Protein AF-A0A856MEP0-F1 (afdb_monomer_lite)

Organism: NCBI:txid415709

Secondary structure (DSSP, 8-state):
-----HHHHHHHHHHHHHHHHHHHHHHHTTS-S----THHHHHHHHHHHHHHHHHSPTTEEEEEEGGGSTT----HHHHHHHHHHHHHTTSEEEEEEE-TTSSEEEEEEEEE-HHHHHHHHHTT---

Radius of gyration: 22.51 Å; chains: 1; bounding box: 75×29×29 Å

Foldseek 3Di:
DDPDDPVNVVVVVVVVVVVVVVVVVVVCVVVDPDDPDPVVVLLVLLLVVLVQQVPDDQQAKGKDACPPPVPDRDALVNNQVSVVVCVVVVQKDFDWDDDPPHSMIIGGGIHGDPVVVVSSCVSPPPD

pLDDT: mean 77.39, std 15.48, range [35.03, 94.19]

Structure (mmCIF, N/CA/C/O backbone):
data_AF-A0A856MEP0-F1
#
_entry.id   AF-A0A856MEP0-F1
#
loop_
_atom_site.group_PDB
_atom_site.id
_atom_site.type_symbol
_atom_site.label_atom_id
_atom_site.label_alt_id
_atom_site.label_comp_id
_atom_site.label_asym_id
_atom_site.label_entity_id
_atom_site.label_seq_id
_atom_site.pdbx_PDB_ins_code
_atom_site.Cartn_x
_atom_site.Cartn_y
_atom_site.Cartn_z
_atom_site.occupancy
_atom_site.B_iso_or_equiv
_atom_site.auth_seq_id
_atom_site.auth_comp_id
_atom_site.auth_asym_id
_atom_site.auth_atom_id
_atom_site.pdbx_PDB_model_num
ATOM 1 N N . MET A 1 1 ? -58.333 3.661 13.860 1.00 52.91 1 MET A N 1
ATOM 2 C CA . MET A 1 1 ? -57.013 3.034 14.098 1.00 52.91 1 MET A CA 1
ATOM 3 C C . MET A 1 1 ? -57.147 1.548 13.823 1.00 52.91 1 MET A C 1
ATOM 5 O O . MET A 1 1 ? -57.942 0.895 14.485 1.00 52.91 1 MET A O 1
ATOM 9 N N . LYS A 1 2 ? -56.481 1.026 12.789 1.00 57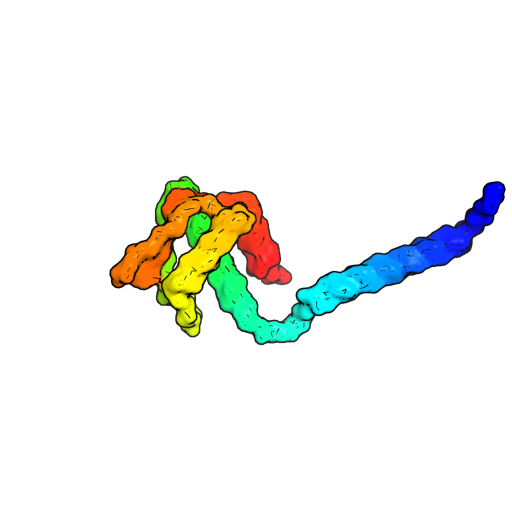.38 2 LYS A N 1
ATOM 10 C CA . LYS A 1 2 ? -56.563 -0.397 12.432 1.00 57.38 2 LYS A CA 1
ATOM 11 C C . LYS A 1 2 ? -55.698 -1.158 13.443 1.00 57.38 2 LYS A C 1
ATOM 13 O O . LYS A 1 2 ? -54.490 -0.952 13.450 1.00 57.38 2 LYS A O 1
ATOM 18 N N . GLN A 1 3 ? -56.300 -1.947 14.339 1.00 60.94 3 GLN A N 1
ATOM 19 C CA . GLN A 1 3 ? -55.517 -2.809 15.229 1.00 60.94 3 GLN A CA 1
ATOM 20 C C . GLN A 1 3 ? -54.770 -3.825 14.362 1.00 60.94 3 GLN A C 1
ATOM 22 O O . GLN A 1 3 ? -55.387 -4.692 13.741 1.00 60.94 3 GLN A O 1
ATOM 27 N N . MET A 1 4 ? -53.449 -3.684 14.280 1.00 62.22 4 MET A N 1
ATOM 28 C CA . MET A 1 4 ? -52.600 -4.721 13.711 1.00 62.22 4 MET A CA 1
ATOM 29 C C . MET A 1 4 ? -52.584 -5.897 14.674 1.00 62.22 4 MET A C 1
ATOM 31 O O . MET A 1 4 ? -52.267 -5.761 15.854 1.00 62.22 4 MET A O 1
ATOM 35 N N . THR A 1 5 ? -52.970 -7.057 14.162 1.00 80.44 5 THR A N 1
ATOM 36 C CA . THR A 1 5 ? -52.879 -8.299 14.921 1.00 80.44 5 THR A CA 1
ATOM 37 C C . THR A 1 5 ? -51.421 -8.740 14.962 1.00 80.44 5 THR A C 1
ATOM 39 O O . THR A 1 5 ? -50.654 -8.460 14.040 1.00 80.44 5 THR A O 1
ATOM 42 N N . LEU A 1 6 ? -51.034 -9.492 15.993 1.00 76.06 6 LEU A N 1
ATOM 43 C CA . LEU A 1 6 ? -49.679 -10.045 16.117 1.00 76.06 6 LEU A CA 1
ATOM 44 C C . LEU A 1 6 ? -49.238 -10.807 14.845 1.00 76.06 6 LEU A C 1
ATOM 46 O O . LEU A 1 6 ? -48.068 -10.800 14.474 1.00 76.06 6 LEU A O 1
ATOM 50 N N . LYS A 1 7 ? -50.202 -11.410 14.135 1.00 73.88 7 LYS A N 1
ATOM 51 C CA . LYS A 1 7 ? -49.988 -12.095 12.855 1.00 73.88 7 LYS A CA 1
ATOM 52 C C . LYS A 1 7 ? -49.614 -11.145 11.713 1.00 73.88 7 LYS A C 1
ATOM 54 O O . LYS A 1 7 ? -48.774 -11.515 10.896 1.00 73.88 7 LYS A O 1
ATOM 59 N N . SER A 1 8 ? -50.193 -9.941 11.638 1.00 79.19 8 SER A N 1
ATOM 60 C CA . SER A 1 8 ? -49.820 -8.982 10.585 1.00 79.19 8 SER A CA 1
ATOM 61 C C . SER A 1 8 ? -48.425 -8.411 10.825 1.00 79.19 8 SER A C 1
ATOM 63 O O . SER A 1 8 ? -47.643 -8.342 9.886 1.00 79.19 8 SER A O 1
ATOM 65 N N . LEU A 1 9 ? -48.073 -8.130 12.084 1.00 79.25 9 LEU A N 1
ATOM 66 C CA . LEU A 1 9 ? -46.721 -7.712 12.478 1.00 79.25 9 LEU A CA 1
ATOM 67 C C . LEU A 1 9 ? -45.666 -8.772 12.133 1.00 79.25 9 LEU A C 1
ATOM 69 O O . LEU A 1 9 ? -44.632 -8.454 11.553 1.00 79.25 9 LEU A O 1
ATOM 73 N N . ALA A 1 10 ? -45.943 -10.045 12.430 1.00 76.31 10 ALA A N 1
ATOM 74 C CA . ALA A 1 10 ? -45.044 -11.141 12.070 1.00 76.31 10 ALA A CA 1
ATOM 75 C C . ALA A 1 10 ? -44.883 -11.282 10.546 1.00 76.31 10 ALA A C 1
ATOM 77 O O . ALA A 1 10 ? -43.782 -11.522 10.057 1.00 76.31 10 ALA A O 1
ATOM 78 N N . THR A 1 11 ? -45.966 -11.087 9.790 1.00 84.31 11 THR A N 1
ATOM 79 C CA . THR A 1 11 ? -45.932 -11.146 8.321 1.00 84.31 11 THR A CA 1
ATOM 80 C C . THR A 1 11 ? -45.088 -10.011 7.742 1.00 84.31 11 THR A C 1
ATOM 82 O O . THR A 1 11 ? -44.250 -10.248 6.877 1.00 84.31 11 THR A O 1
ATOM 85 N N . GLU A 1 12 ? -45.249 -8.788 8.250 1.00 84.62 12 GLU A N 1
ATOM 86 C CA . GLU A 1 12 ? -44.452 -7.632 7.826 1.00 84.62 12 GLU A CA 1
ATOM 87 C C . GLU A 1 12 ? -42.964 -7.805 8.159 1.00 84.62 12 GLU A C 1
ATOM 89 O O . GLU A 1 12 ? -42.110 -7.486 7.331 1.00 84.62 12 GLU A O 1
ATOM 94 N N . LEU A 1 13 ? -42.641 -8.395 9.315 1.00 80.56 13 LEU A N 1
ATOM 95 C CA . LEU A 1 13 ? -41.262 -8.696 9.703 1.00 80.56 13 LEU A CA 1
ATOM 96 C C . LEU A 1 13 ? -40.608 -9.740 8.781 1.00 80.56 13 LEU A C 1
ATOM 98 O O . LEU A 1 13 ? -39.443 -9.598 8.407 1.00 80.56 13 LEU A O 1
ATOM 102 N N . ILE A 1 14 ? -41.356 -10.769 8.371 1.00 85.44 14 ILE A N 1
ATOM 103 C CA . ILE A 1 14 ? -40.883 -11.777 7.408 1.00 85.44 14 ILE A CA 1
ATOM 104 C C . ILE A 1 14 ? -40.627 -11.138 6.036 1.00 85.44 14 ILE A C 1
ATOM 106 O O . ILE A 1 14 ? -39.612 -11.400 5.396 1.00 85.44 14 ILE A O 1
ATOM 110 N N . VAL A 1 15 ? -41.515 -10.251 5.584 1.00 88.19 15 VAL A N 1
ATOM 111 C CA . VAL A 1 15 ? -41.325 -9.533 4.314 1.00 88.19 15 VAL A CA 1
ATOM 112 C C . VAL A 1 15 ? -40.098 -8.622 4.376 1.00 88.19 15 VAL A C 1
ATOM 114 O O . VAL A 1 15 ? -39.320 -8.577 3.424 1.00 88.19 15 VAL A O 1
ATOM 117 N N . LEU A 1 16 ? -39.891 -7.924 5.495 1.00 84.44 16 LEU A N 1
ATOM 118 C CA . LEU A 1 16 ? -38.736 -7.048 5.683 1.00 84.44 16 LEU A CA 1
ATOM 119 C C . LEU A 1 16 ? -37.418 -7.832 5.715 1.00 84.44 16 LEU A C 1
ATOM 121 O O . LEU A 1 16 ? -36.451 -7.426 5.075 1.00 84.44 16 LEU A O 1
ATOM 125 N N . THR A 1 17 ? -37.384 -8.970 6.410 1.00 81.69 17 THR A N 1
ATOM 126 C CA . THR A 1 17 ? -36.194 -9.838 6.467 1.00 81.69 17 THR A CA 1
ATOM 127 C C . THR A 1 17 ? -35.864 -10.451 5.109 1.00 81.69 17 THR A C 1
ATOM 129 O O . THR A 1 17 ? -34.695 -10.485 4.732 1.00 81.69 17 THR A O 1
ATOM 132 N N . ASN A 1 18 ? -36.873 -10.842 4.327 1.00 81.38 18 ASN A N 1
ATOM 133 C CA . ASN A 1 18 ? -36.661 -11.317 2.959 1.00 81.38 18 ASN A CA 1
ATOM 134 C C . ASN A 1 18 ? -36.129 -10.211 2.038 1.00 81.38 18 ASN A C 1
ATOM 136 O O . ASN A 1 18 ? -35.159 -10.444 1.324 1.00 81.38 18 ASN A O 1
ATOM 140 N N . LYS A 1 19 ? -36.670 -8.987 2.117 1.00 83.88 19 LYS A N 1
ATOM 141 C CA . LYS A 1 19 ? -36.132 -7.837 1.368 1.00 83.88 19 LYS A CA 1
ATOM 142 C C . LYS A 1 19 ? -34.697 -7.500 1.763 1.00 83.88 19 LYS A C 1
ATOM 144 O O . LYS A 1 19 ? -33.880 -7.194 0.903 1.00 83.88 19 LYS A O 1
ATOM 149 N N . PHE A 1 20 ? -34.372 -7.570 3.053 1.00 77.25 20 PHE A N 1
ATOM 150 C CA . PHE A 1 20 ? -33.004 -7.353 3.519 1.00 77.25 20 PHE A CA 1
ATOM 151 C C . PHE A 1 20 ? -32.057 -8.425 2.967 1.00 77.25 20 PHE A C 1
ATOM 153 O O . PHE A 1 20 ? -30.955 -8.109 2.529 1.00 77.25 20 PHE A O 1
ATOM 160 N N . LYS A 1 21 ? -32.512 -9.682 2.906 1.00 73.94 21 LYS A N 1
ATOM 161 C CA . LYS A 1 21 ? -31.767 -10.784 2.291 1.00 73.94 21 LYS A CA 1
ATOM 162 C C . LYS A 1 21 ? -31.548 -10.568 0.792 1.00 73.94 21 LYS A C 1
ATOM 164 O O . LYS A 1 21 ? -30.447 -10.806 0.320 1.00 73.94 21 LYS A O 1
ATOM 169 N N . GLU A 1 22 ? -32.551 -10.094 0.056 1.00 74.25 22 GLU A N 1
ATOM 170 C CA . GLU A 1 22 ? -32.419 -9.748 -1.369 1.00 74.25 22 GLU A CA 1
ATOM 171 C C . GLU A 1 22 ? -31.411 -8.620 -1.603 1.00 74.25 22 GLU A C 1
ATOM 173 O O . GLU A 1 22 ? -30.582 -8.731 -2.498 1.00 74.25 22 GLU A O 1
ATOM 178 N N . ILE A 1 23 ? -31.418 -7.580 -0.763 1.00 75.38 23 ILE A N 1
ATOM 179 C CA . ILE A 1 23 ? -30.431 -6.492 -0.828 1.00 75.38 23 ILE A CA 1
ATOM 180 C C . ILE A 1 23 ? -29.023 -7.019 -0.532 1.00 75.38 23 ILE A C 1
ATOM 182 O O . ILE A 1 23 ? -28.089 -6.697 -1.257 1.00 75.38 23 ILE A O 1
ATOM 186 N N . LEU A 1 24 ? -28.861 -7.863 0.492 1.00 69.06 24 LEU A N 1
ATOM 187 C CA . LEU A 1 24 ? -27.572 -8.489 0.796 1.00 69.06 24 LEU A CA 1
ATOM 188 C C . LEU A 1 24 ? -27.085 -9.394 -0.342 1.00 69.06 24 LEU A C 1
ATOM 190 O O . LEU A 1 24 ? -25.894 -9.404 -0.620 1.00 69.06 24 LEU A O 1
ATOM 194 N N . MET A 1 25 ? -27.982 -10.124 -1.012 1.00 69.75 25 MET A N 1
ATOM 195 C CA . MET A 1 25 ? -27.633 -10.935 -2.184 1.00 69.75 25 MET A CA 1
ATOM 196 C C . MET A 1 25 ? -27.254 -10.059 -3.383 1.00 69.75 25 MET A C 1
ATOM 198 O O . MET A 1 25 ? -26.248 -10.333 -4.019 1.00 69.75 25 MET A O 1
ATOM 202 N N . ALA A 1 26 ? -27.976 -8.964 -3.635 1.00 67.94 26 ALA A N 1
ATOM 203 C CA . ALA A 1 26 ? -27.644 -8.018 -4.702 1.00 67.94 26 ALA A CA 1
ATOM 204 C C . ALA A 1 26 ? -26.301 -7.302 -4.466 1.00 67.94 26 ALA A C 1
ATOM 206 O O . ALA A 1 26 ? -25.567 -7.057 -5.413 1.00 67.94 26 ALA A O 1
ATOM 207 N N . ILE A 1 27 ? -25.952 -7.006 -3.207 1.00 64.06 27 ILE A N 1
ATOM 208 C CA . ILE A 1 27 ? -24.620 -6.497 -2.832 1.00 64.06 27 ILE A CA 1
ATOM 209 C C . ILE A 1 27 ? -23.564 -7.615 -2.926 1.00 64.06 27 ILE A C 1
ATOM 211 O O . ILE A 1 27 ? -22.408 -7.355 -3.246 1.00 64.06 27 ILE A O 1
ATOM 215 N N . SER A 1 28 ? -23.948 -8.868 -2.664 1.00 53.97 28 SER A N 1
ATOM 216 C CA . SER A 1 28 ? -23.060 -10.030 -2.765 1.00 53.97 28 SER A CA 1
ATOM 217 C C . SER A 1 28 ? -22.777 -10.461 -4.205 1.00 53.97 28 SER A C 1
ATOM 219 O O . SER A 1 28 ? -21.758 -11.107 -4.415 1.00 53.97 28 SER A O 1
ATOM 221 N N . ASP A 1 29 ? -23.608 -10.119 -5.190 1.00 49.84 29 ASP A N 1
ATOM 222 C CA . ASP A 1 29 ? -23.321 -10.408 -6.604 1.00 49.84 29 ASP A CA 1
ATOM 223 C C . ASP A 1 29 ? -22.168 -9.539 -7.159 1.00 49.84 29 ASP A C 1
ATOM 225 O O . ASP A 1 29 ? -21.483 -9.963 -8.091 1.00 49.84 29 ASP A O 1
ATOM 229 N N . ASP A 1 30 ? -21.855 -8.397 -6.526 1.00 47.22 30 ASP A N 1
ATOM 230 C CA . ASP A 1 30 ? -20.597 -7.649 -6.740 1.00 47.22 30 ASP A CA 1
ATOM 231 C C . ASP A 1 30 ? -19.392 -8.272 -5.994 1.00 47.22 30 ASP A C 1
ATOM 233 O O . ASP A 1 30 ? -18.234 -7.933 -6.252 1.00 47.22 30 ASP A O 1
ATOM 237 N N . VAL A 1 31 ? -19.633 -9.242 -5.106 1.00 49.34 31 VAL A N 1
ATOM 238 C CA . VAL A 1 31 ? -18.610 -9.998 -4.366 1.00 49.34 31 VAL A CA 1
ATOM 239 C C . VAL A 1 31 ? -18.690 -11.470 -4.771 1.00 49.34 31 VAL A C 1
ATOM 241 O O . VAL A 1 31 ? -19.138 -12.340 -4.025 1.00 49.34 31 VAL A O 1
ATOM 244 N N . GLN A 1 32 ? -18.247 -11.765 -5.994 1.00 42.47 32 GLN A N 1
ATOM 245 C CA . GLN A 1 32 ? -18.163 -13.144 -6.472 1.00 42.47 32 GLN A CA 1
ATOM 246 C C . GLN A 1 32 ? -17.266 -14.006 -5.560 1.00 42.47 32 GLN A C 1
ATOM 248 O O . GLN A 1 32 ? -16.096 -13.665 -5.351 1.00 42.47 32 GLN A O 1
ATOM 253 N N . PRO A 1 33 ? -17.752 -15.162 -5.069 1.00 43.00 3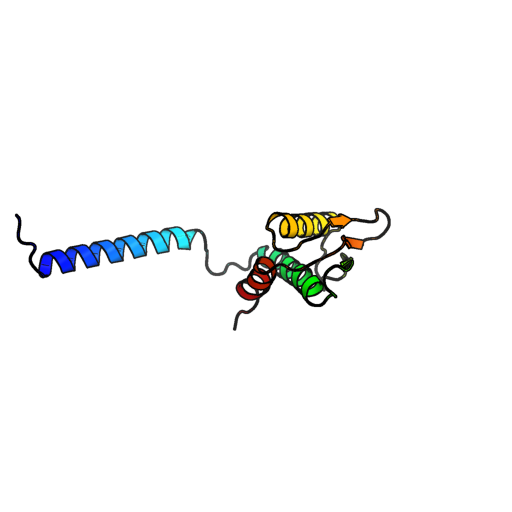3 PRO A N 1
ATOM 254 C CA . PRO A 1 33 ? -16.919 -16.121 -4.368 1.00 43.00 33 PRO A CA 1
ATOM 255 C C . PRO A 1 33 ? -16.065 -16.888 -5.383 1.00 43.00 33 PRO A C 1
ATOM 257 O O . PRO A 1 33 ? -16.576 -17.670 -6.177 1.00 43.00 33 PRO A O 1
ATOM 260 N N . GLY A 1 34 ? -14.751 -16.675 -5.327 1.00 46.62 34 GLY A N 1
ATOM 261 C CA . GLY A 1 34 ? -13.754 -17.623 -5.826 1.00 46.62 34 GLY A CA 1
ATOM 262 C C . GLY A 1 34 ? -13.783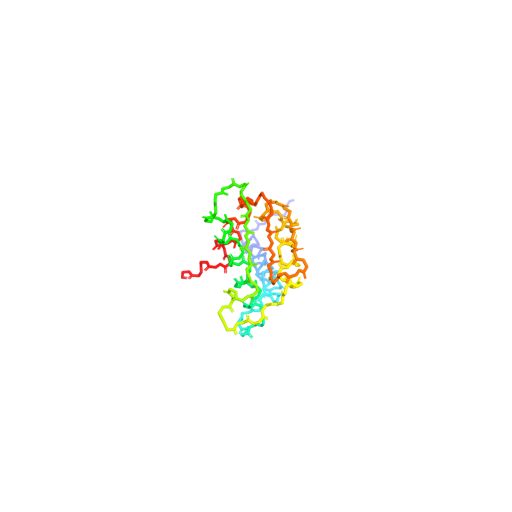 -17.906 -7.329 1.00 46.62 34 GLY A C 1
ATOM 263 O O . GLY A 1 34 ? -14.107 -19.007 -7.757 1.00 46.62 34 GLY A O 1
ATOM 264 N N . SER A 1 35 ? -13.304 -16.955 -8.119 1.00 37.22 35 SER A N 1
ATOM 265 C CA . SER A 1 35 ? -12.489 -17.272 -9.294 1.00 37.22 35 SER A CA 1
ATOM 266 C C . SER A 1 35 ? -11.052 -16.934 -8.911 1.00 37.22 35 SER A C 1
ATOM 268 O O . SER A 1 35 ? -10.846 -15.848 -8.372 1.00 37.22 35 SER A O 1
ATOM 270 N N . GLU A 1 36 ? -10.081 -17.821 -9.138 1.00 47.41 36 GLU A N 1
ATOM 271 C CA . GLU A 1 36 ? -8.649 -17.496 -9.043 1.00 47.41 36 GLU A CA 1
ATOM 272 C C . GLU A 1 36 ? -8.394 -16.215 -9.851 1.00 47.41 36 GLU A C 1
ATOM 274 O O . GLU A 1 36 ? -8.416 -16.213 -11.081 1.00 47.41 36 GLU A O 1
ATOM 279 N N . ARG A 1 37 ? -8.324 -15.084 -9.146 1.00 42.34 37 ARG A N 1
ATOM 280 C CA . ARG A 1 37 ? -8.412 -13.751 -9.733 1.00 42.34 37 ARG A CA 1
ATOM 281 C C . ARG A 1 37 ? -7.000 -13.207 -9.938 1.00 42.34 37 ARG A C 1
ATOM 283 O O . ARG A 1 37 ? -6.170 -13.342 -9.036 1.00 42.34 37 ARG A O 1
ATOM 290 N N . PRO A 1 38 ? -6.741 -12.495 -11.046 1.00 42.31 38 PRO A N 1
ATOM 291 C CA . PRO A 1 38 ? -5.563 -11.634 -11.170 1.00 42.31 38 PRO A CA 1
ATOM 292 C C . PRO A 1 38 ? -5.463 -10.575 -10.042 1.00 42.31 38 PRO A C 1
ATOM 294 O O . PRO A 1 38 ? -4.396 -10.001 -9.846 1.00 42.31 38 PRO A O 1
ATOM 297 N N . ASP A 1 39 ? -6.521 -10.393 -9.241 1.00 52.66 39 ASP A N 1
ATOM 298 C CA . ASP A 1 39 ? -6.577 -9.569 -8.022 1.00 52.66 39 ASP A CA 1
ATOM 299 C C . ASP A 1 39 ? -5.608 -10.025 -6.908 1.00 52.66 39 ASP A C 1
ATOM 301 O O . ASP A 1 39 ? -5.177 -9.201 -6.105 1.00 52.66 39 ASP A O 1
ATOM 305 N N . ASN A 1 40 ? -5.175 -11.295 -6.888 1.00 66.00 40 ASN A N 1
ATOM 306 C CA . ASN A 1 40 ? -4.275 -11.796 -5.838 1.00 66.00 40 ASN A CA 1
ATOM 307 C C . ASN A 1 40 ? -2.887 -11.125 -5.885 1.00 66.00 40 ASN A C 1
ATOM 309 O O . ASN A 1 40 ? -2.239 -10.955 -4.859 1.00 66.00 40 ASN A O 1
ATOM 313 N N . LEU A 1 41 ? -2.423 -10.697 -7.068 1.00 73.88 41 LEU A N 1
ATOM 314 C CA . LEU A 1 41 ? -1.142 -9.995 -7.194 1.00 73.88 41 LEU A CA 1
ATOM 315 C C . LEU A 1 41 ? -1.192 -8.600 -6.566 1.00 73.88 41 LEU A C 1
ATOM 317 O O . LEU A 1 41 ? -0.282 -8.236 -5.828 1.00 73.88 41 LEU A O 1
ATOM 321 N N . ARG A 1 42 ? -2.251 -7.837 -6.851 1.00 78.56 42 ARG A N 1
ATOM 322 C CA . ARG A 1 42 ? -2.432 -6.486 -6.310 1.00 78.56 42 ARG A CA 1
ATOM 323 C C . ARG A 1 42 ? -2.598 -6.523 -4.796 1.00 78.56 42 ARG A C 1
ATOM 325 O O . ARG A 1 42 ? -2.017 -5.698 -4.098 1.00 78.56 42 ARG A O 1
ATOM 332 N N . ASP A 1 43 ? -3.367 -7.482 -4.303 1.00 79.31 43 ASP A N 1
ATOM 333 C CA . ASP A 1 43 ? -3.585 -7.660 -2.877 1.00 79.31 43 ASP A CA 1
ATOM 334 C C . ASP A 1 43 ? -2.265 -8.045 -2.181 1.00 79.31 43 ASP A C 1
ATOM 336 O O . ASP A 1 43 ? -1.849 -7.381 -1.231 1.00 79.31 43 ASP A O 1
ATOM 340 N N . GLU A 1 44 ? -1.524 -9.028 -2.699 1.00 79.56 44 GLU A N 1
ATOM 341 C CA . GLU A 1 44 ? -0.192 -9.374 -2.179 1.00 79.56 44 GLU A CA 1
ATOM 342 C C . GLU A 1 44 ? 0.793 -8.193 -2.224 1.00 79.56 44 GLU A C 1
ATOM 344 O O . GLU A 1 44 ? 1.573 -7.992 -1.289 1.00 79.56 44 GLU A O 1
ATOM 349 N N . LEU A 1 45 ? 0.727 -7.377 -3.278 1.00 84.88 45 LEU A N 1
ATOM 350 C CA . LEU A 1 45 ? 1.520 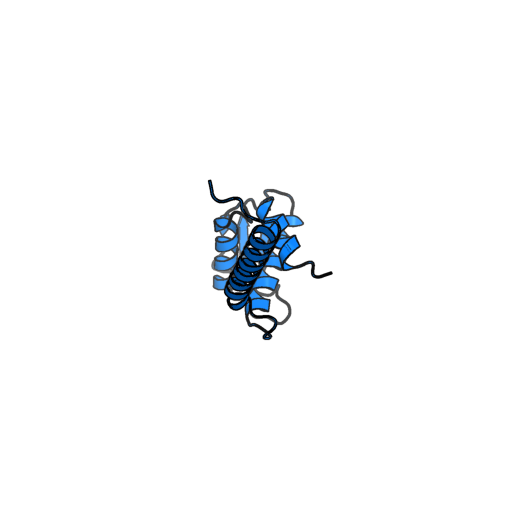-6.162 -3.413 1.00 84.88 45 LEU A CA 1
ATOM 351 C C . LEU A 1 45 ? 1.150 -5.137 -2.334 1.00 84.88 45 LEU A C 1
ATOM 353 O O . LEU A 1 45 ? 2.031 -4.638 -1.638 1.00 84.88 45 LEU A O 1
ATOM 357 N N . PH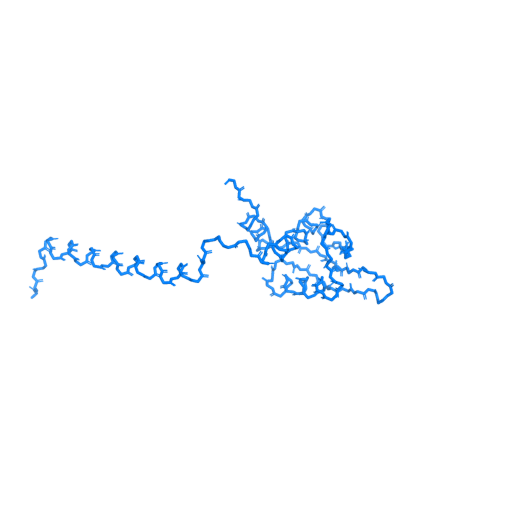E A 1 46 ? -0.136 -4.859 -2.126 1.00 88.06 46 PHE A N 1
ATOM 358 C CA . PHE A 1 46 ? -0.596 -3.951 -1.072 1.00 88.06 46 PHE A CA 1
ATOM 359 C C . PHE A 1 46 ? -0.195 -4.435 0.313 1.00 88.06 46 PHE A C 1
ATOM 361 O O . PHE A 1 46 ? 0.281 -3.638 1.123 1.00 88.06 46 PHE A O 1
ATOM 368 N N . TYR A 1 47 ? -0.323 -5.735 0.571 1.00 85.12 47 TYR A N 1
ATOM 369 C CA . TYR A 1 47 ? 0.146 -6.331 1.811 1.00 85.12 47 TYR A CA 1
ATOM 370 C C . TYR A 1 47 ? 1.640 -6.095 2.006 1.00 85.12 47 TYR A C 1
ATOM 372 O O . TYR A 1 47 ? 2.041 -5.589 3.051 1.00 85.12 47 TYR A O 1
ATOM 380 N N . TYR A 1 48 ? 2.462 -6.411 1.005 1.00 86.44 48 TYR A N 1
ATOM 381 C CA . TYR A 1 48 ? 3.904 -6.215 1.086 1.00 86.44 48 TYR A CA 1
ATOM 382 C C . TYR A 1 48 ? 4.264 -4.751 1.371 1.00 86.44 48 TYR A C 1
ATOM 384 O O . TYR A 1 48 ? 5.043 -4.477 2.288 1.00 86.44 48 TYR A O 1
ATOM 392 N N . LEU A 1 49 ? 3.647 -3.810 0.646 1.00 89.94 49 LEU A N 1
ATOM 393 C CA . LEU A 1 49 ? 3.865 -2.374 0.820 1.00 89.94 49 LEU A CA 1
ATOM 394 C C . LEU A 1 49 ? 3.519 -1.917 2.244 1.00 89.94 49 LEU A C 1
ATOM 396 O O . LEU A 1 49 ? 4.363 -1.354 2.942 1.00 89.94 49 LEU A O 1
ATOM 400 N N . LEU A 1 50 ? 2.305 -2.218 2.710 1.00 90.75 50 LEU A N 1
ATOM 401 C CA . LEU A 1 50 ? 1.838 -1.845 4.049 1.00 90.75 50 LEU A CA 1
ATOM 402 C C . LEU A 1 50 ? 2.674 -2.505 5.143 1.00 90.75 50 LEU A C 1
ATOM 404 O O . LEU A 1 50 ? 3.040 -1.865 6.130 1.00 90.75 50 LEU A O 1
ATOM 408 N N . ASN A 1 51 ? 3.010 -3.781 4.966 1.00 88.69 51 ASN A N 1
ATOM 409 C CA . ASN A 1 51 ? 3.767 -4.545 5.941 1.00 88.69 51 ASN A CA 1
ATOM 410 C C . ASN A 1 51 ? 5.199 -4.014 6.087 1.00 88.69 51 ASN A C 1
ATOM 412 O O . ASN A 1 51 ? 5.708 -3.962 7.209 1.00 88.69 51 ASN A O 1
ATOM 416 N N . LYS A 1 52 ? 5.826 -3.569 4.990 1.00 90.00 52 LYS A N 1
ATOM 417 C CA . LYS A 1 52 ? 7.157 -2.949 5.022 1.00 90.00 52 LYS A CA 1
ATOM 418 C C . LYS A 1 52 ? 7.134 -1.616 5.772 1.00 90.00 52 LYS A C 1
ATOM 420 O O . LYS A 1 52 ? 7.989 -1.411 6.627 1.00 90.00 52 LYS A O 1
ATOM 425 N N . VAL A 1 53 ? 6.134 -0.755 5.536 1.00 90.44 53 VAL A N 1
ATOM 426 C CA . VAL A 1 53 ? 5.980 0.503 6.300 1.00 90.44 53 VAL A CA 1
ATOM 427 C C . VAL A 1 53 ? 5.706 0.228 7.776 1.00 90.44 53 VAL A C 1
ATOM 429 O O . VAL A 1 53 ? 6.341 0.825 8.640 1.00 90.44 53 VAL A O 1
ATOM 432 N N . LYS A 1 54 ? 4.808 -0.712 8.089 1.00 87.69 54 LYS A N 1
ATOM 433 C CA . LYS A 1 54 ? 4.464 -1.078 9.471 1.00 87.69 54 LYS A CA 1
ATOM 434 C C . LYS A 1 54 ? 5.681 -1.494 10.300 1.00 87.69 54 LYS A C 1
ATOM 436 O O . LYS A 1 54 ? 5.764 -1.149 11.474 1.00 87.69 54 LYS A O 1
ATOM 441 N N . HIS A 1 55 ? 6.591 -2.260 9.698 1.00 86.88 55 HIS A N 1
ATOM 442 C CA . HIS A 1 55 ? 7.796 -2.766 10.361 1.00 86.88 55 HIS A CA 1
ATOM 443 C C . HIS A 1 55 ? 9.008 -1.837 10.219 1.00 86.88 55 HIS A C 1
ATOM 445 O O . HIS A 1 55 ? 10.068 -2.135 10.767 1.00 86.88 55 HIS A O 1
ATOM 451 N N . SER A 1 56 ? 8.861 -0.723 9.501 1.00 86.75 56 SER A N 1
ATOM 452 C CA . SER A 1 56 ? 9.848 0.352 9.476 1.00 86.75 56 SER A CA 1
ATOM 453 C C . SER A 1 56 ? 9.652 1.296 10.663 1.00 86.75 56 SER A C 1
ATOM 455 O O . SER A 1 56 ? 8.571 1.367 11.257 1.00 86.75 56 SER A O 1
ATOM 457 N N . GLU A 1 57 ? 10.694 2.040 11.025 1.00 86.62 57 GLU A N 1
ATOM 458 C CA . GLU A 1 57 ? 10.544 3.100 12.018 1.00 86.62 57 GLU A CA 1
ATOM 459 C C . GLU A 1 57 ? 9.648 4.217 11.456 1.00 86.62 57 GLU A C 1
ATOM 461 O O . GLU A 1 57 ? 9.846 4.707 10.343 1.00 86.62 57 GLU A O 1
ATOM 466 N N . GLN A 1 58 ? 8.644 4.627 12.235 1.00 85.81 58 GLN A N 1
ATOM 467 C CA . GLN A 1 58 ? 7.624 5.576 11.783 1.00 85.81 58 GLN A CA 1
ATOM 468 C C . GLN A 1 58 ? 8.236 6.924 11.379 1.00 85.81 58 GLN A C 1
ATOM 470 O O . GLN A 1 58 ? 8.870 7.607 12.186 1.00 85.81 58 GLN A O 1
ATOM 475 N N . GLY A 1 59 ? 7.961 7.360 10.149 1.00 83.12 59 GLY A N 1
ATOM 476 C CA . GLY A 1 59 ? 8.476 8.610 9.595 1.00 83.12 59 GLY A CA 1
ATOM 477 C C . GLY A 1 59 ? 9.856 8.488 8.952 1.00 83.12 59 GLY A C 1
ATOM 478 O O . GLY A 1 59 ? 10.480 9.519 8.721 1.00 83.12 59 GLY A O 1
ATOM 479 N N . GLN A 1 60 ? 10.329 7.275 8.661 1.00 90.25 60 GLN A N 1
ATOM 480 C CA . GLN A 1 60 ? 11.537 7.053 7.865 1.00 90.25 60 GLN A CA 1
ATOM 481 C C . GLN A 1 60 ? 11.234 6.789 6.392 1.00 90.25 60 GLN A C 1
ATOM 483 O O . GLN A 1 60 ? 10.097 6.559 5.985 1.00 90.25 60 GLN A O 1
ATOM 488 N N . ASP A 1 61 ? 12.284 6.829 5.581 1.00 92.62 61 ASP A N 1
ATOM 489 C CA . ASP A 1 61 ? 12.208 6.477 4.173 1.00 92.62 61 ASP A CA 1
ATOM 490 C C . ASP A 1 61 ? 12.141 4.956 4.007 1.00 92.62 61 ASP A C 1
ATOM 492 O O . ASP A 1 61 ? 13.010 4.229 4.491 1.00 92.62 61 ASP A O 1
ATOM 496 N N . VAL A 1 62 ? 11.138 4.474 3.275 1.00 91.50 62 VAL A N 1
ATOM 497 C CA . VAL A 1 62 ? 10.954 3.046 2.994 1.00 91.50 62 VAL A CA 1
ATOM 498 C C . VAL A 1 62 ? 11.164 2.796 1.511 1.00 91.50 62 VAL A C 1
ATOM 500 O O . VAL A 1 62 ? 10.432 3.323 0.676 1.00 91.50 62 VAL A O 1
ATOM 503 N N . THR A 1 63 ? 12.166 1.985 1.182 1.00 91.12 63 THR A N 1
ATOM 504 C CA . THR A 1 63 ? 12.543 1.674 -0.203 1.00 91.12 63 THR A CA 1
ATOM 505 C C . THR A 1 63 ? 12.061 0.289 -0.613 1.00 91.12 63 THR A C 1
ATOM 507 O O . THR A 1 63 ? 12.126 -0.666 0.162 1.00 91.12 63 THR A O 1
ATOM 510 N N . TYR A 1 64 ? 11.611 0.175 -1.855 1.00 88.12 64 TYR A N 1
ATOM 511 C CA . TYR A 1 64 ? 11.045 -1.018 -2.466 1.00 88.12 64 TYR A CA 1
ATOM 512 C C . TYR A 1 64 ? 11.806 -1.349 -3.747 1.00 88.12 64 TYR A C 1
ATOM 514 O O . TYR A 1 64 ? 12.077 -0.448 -4.548 1.00 88.12 64 TYR A O 1
ATOM 522 N N . PHE A 1 65 ? 12.126 -2.628 -3.935 1.00 82.44 65 PHE A N 1
ATOM 523 C CA . PHE A 1 65 ? 12.654 -3.140 -5.192 1.00 82.44 65 PHE A CA 1
ATOM 524 C C . PHE A 1 65 ? 11.515 -3.781 -5.984 1.00 82.44 65 PHE A C 1
ATOM 526 O O . PHE A 1 65 ? 10.689 -4.504 -5.428 1.00 82.44 65 PHE A O 1
ATOM 533 N N . ALA A 1 66 ? 11.481 -3.538 -7.291 1.00 71.50 66 ALA A N 1
ATOM 534 C CA . ALA A 1 66 ? 10.566 -4.227 -8.199 1.00 71.50 66 ALA A CA 1
ATOM 535 C C . ALA A 1 66 ? 10.801 -5.753 -8.202 1.00 71.50 66 ALA A C 1
ATOM 537 O O . ALA A 1 66 ? 9.899 -6.532 -8.497 1.00 71.50 66 ALA A O 1
ATOM 538 N N . GLU A 1 67 ? 12.011 -6.178 -7.838 1.00 71.19 67 GLU A N 1
ATOM 539 C CA . GLU A 1 67 ? 12.439 -7.570 -7.747 1.00 71.19 67 GLU A CA 1
ATOM 540 C C . GLU A 1 67 ? 12.097 -8.246 -6.404 1.00 71.19 67 GLU A C 1
ATOM 542 O O . GLU A 1 67 ? 12.264 -9.459 -6.291 1.00 71.19 67 GLU A O 1
ATOM 547 N N . ASP A 1 68 ? 11.600 -7.505 -5.401 1.00 70.75 68 ASP A N 1
ATOM 548 C CA . ASP A 1 68 ? 11.252 -8.050 -4.072 1.00 70.75 68 ASP A CA 1
ATOM 549 C C . ASP A 1 68 ? 10.029 -8.999 -4.111 1.00 70.75 68 ASP A C 1
ATOM 551 O O . ASP A 1 68 ? 9.720 -9.670 -3.124 1.00 70.75 68 ASP A O 1
ATOM 555 N N . PHE A 1 69 ? 9.318 -9.069 -5.239 1.00 70.75 69 PHE A N 1
ATOM 556 C CA . PHE A 1 69 ? 8.118 -9.885 -5.419 1.00 70.75 69 PHE A CA 1
ATOM 557 C C . PHE A 1 69 ? 8.497 -11.254 -6.001 1.00 70.75 69 PHE A C 1
ATOM 559 O O . PHE A 1 69 ? 8.619 -11.421 -7.214 1.00 70.75 69 PHE A O 1
ATOM 566 N N . GLU A 1 70 ? 8.715 -12.244 -5.127 1.00 59.06 70 GLU A N 1
ATOM 567 C CA . GLU A 1 70 ? 9.150 -13.602 -5.491 1.00 59.06 70 GLU A CA 1
ATOM 568 C C . GLU A 1 70 ? 8.340 -14.189 -6.668 1.00 59.06 70 GLU A C 1
ATOM 570 O O . GLU A 1 70 ? 7.156 -14.505 -6.553 1.00 59.06 70 GLU A O 1
ATOM 575 N N . GLY A 1 71 ? 8.988 -14.335 -7.830 1.00 60.38 71 GLY A N 1
ATOM 576 C CA . GLY A 1 71 ? 8.393 -14.949 -9.025 1.00 60.38 71 GLY A CA 1
ATOM 577 C C . GLY A 1 71 ? 7.372 -14.088 -9.780 1.00 60.38 71 GLY A C 1
ATOM 578 O O . GLY A 1 71 ? 6.789 -14.567 -10.753 1.00 60.38 71 GLY A O 1
ATOM 579 N N . LYS A 1 72 ? 7.164 -12.828 -9.377 1.00 66.69 72 LYS A N 1
ATOM 580 C CA . LYS A 1 72 ? 6.187 -11.904 -9.964 1.00 66.69 72 LYS A CA 1
ATOM 581 C C . LYS A 1 72 ? 6.901 -10.666 -10.498 1.00 66.69 72 LYS A C 1
ATOM 583 O O . LYS A 1 72 ? 7.580 -9.959 -9.766 1.00 66.69 72 LYS A O 1
ATOM 588 N N . SER A 1 73 ? 6.756 -10.398 -11.794 1.00 66.00 73 SER A N 1
ATOM 589 C CA . SER A 1 73 ? 7.319 -9.187 -12.396 1.00 66.00 73 SER A CA 1
ATOM 590 C C . SER A 1 73 ? 6.388 -8.014 -12.104 1.00 66.00 73 SER A C 1
ATOM 592 O O . SER A 1 73 ? 5.418 -7.812 -12.826 1.00 66.00 73 SER A O 1
ATOM 594 N N . VAL A 1 74 ? 6.668 -7.273 -11.030 1.00 76.69 74 VAL A N 1
ATOM 595 C CA . VAL A 1 74 ? 6.034 -5.975 -10.764 1.00 76.69 74 VAL A CA 1
ATOM 596 C C . VAL A 1 74 ? 6.875 -4.909 -11.444 1.00 76.69 74 VAL A C 1
ATOM 598 O O . VAL A 1 74 ? 8.091 -4.853 -11.267 1.00 76.69 74 VAL A O 1
ATOM 601 N N . SER A 1 75 ? 6.251 -4.068 -12.262 1.00 84.06 75 SER A N 1
ATOM 602 C CA . SER A 1 75 ? 6.987 -2.991 -12.923 1.00 84.06 75 SER A CA 1
ATOM 603 C C . SER A 1 75 ? 7.190 -1.801 -11.977 1.00 84.06 75 SER A C 1
ATOM 605 O O . SER A 1 75 ? 6.385 -1.532 -11.089 1.00 84.06 75 SER A O 1
ATOM 607 N N . LYS A 1 76 ? 8.259 -1.024 -12.175 1.00 84.44 76 LYS A N 1
ATOM 608 C CA . LYS A 1 76 ? 8.477 0.209 -11.399 1.00 84.44 76 LYS A CA 1
ATOM 609 C C . LYS A 1 76 ? 7.290 1.196 -11.472 1.00 84.44 76 LYS A C 1
ATOM 611 O O . LYS A 1 76 ? 6.928 1.727 -10.424 1.00 84.44 76 LYS A O 1
ATOM 616 N N . PRO A 1 77 ? 6.671 1.459 -12.643 1.00 86.56 77 PRO A N 1
ATOM 617 C CA . PRO A 1 77 ? 5.485 2.317 -12.723 1.00 86.56 77 PRO A CA 1
ATOM 618 C C . PRO A 1 77 ? 4.303 1.795 -11.902 1.00 86.56 77 PRO A C 1
ATOM 620 O O . PRO A 1 77 ? 3.653 2.571 -11.213 1.00 86.56 77 PRO A O 1
ATOM 623 N N . GLU A 1 78 ? 4.075 0.484 -11.927 1.00 86.81 78 GLU A N 1
ATOM 624 C CA . GLU A 1 78 ? 3.024 -0.181 -11.152 1.00 86.81 78 GLU A CA 1
ATOM 625 C C . GLU A 1 78 ? 3.266 -0.024 -9.643 1.00 86.81 78 GLU A C 1
ATOM 627 O O . GLU A 1 78 ? 2.370 0.362 -8.897 1.00 86.81 78 GLU A O 1
ATOM 632 N N . LEU A 1 79 ? 4.509 -0.199 -9.190 1.00 87.56 79 LEU A N 1
ATOM 633 C CA . LEU A 1 79 ? 4.894 0.014 -7.794 1.00 87.56 79 LEU A CA 1
ATOM 634 C C . LEU A 1 79 ? 4.648 1.462 -7.325 1.00 87.56 79 LEU A C 1
ATOM 636 O O . LEU A 1 79 ? 4.184 1.681 -6.204 1.00 87.56 79 LEU A O 1
ATOM 640 N N . ILE A 1 80 ? 4.930 2.449 -8.186 1.00 90.19 80 ILE A N 1
ATOM 641 C CA . ILE A 1 80 ? 4.645 3.870 -7.927 1.00 90.19 80 ILE A CA 1
ATOM 642 C C . ILE A 1 80 ? 3.136 4.098 -7.823 1.00 90.19 80 ILE A C 1
ATOM 644 O O . ILE A 1 80 ? 2.679 4.662 -6.831 1.00 90.19 80 ILE A O 1
ATOM 648 N N . GLU A 1 81 ? 2.366 3.631 -8.807 1.00 91.50 81 GLU A N 1
ATOM 649 C CA . GLU A 1 81 ? 0.909 3.794 -8.850 1.00 91.50 81 GLU A CA 1
ATOM 650 C C . GLU A 1 81 ? 0.242 3.223 -7.593 1.00 91.50 81 GLU A C 1
ATOM 652 O O . GLU A 1 81 ? -0.629 3.851 -6.987 1.00 91.50 81 GLU A O 1
ATOM 657 N N . HIS A 1 82 ? 0.691 2.051 -7.154 1.00 90.12 82 HIS A N 1
ATOM 658 C CA . HIS A 1 82 ? 0.158 1.388 -5.976 1.00 90.12 82 HIS A CA 1
ATOM 659 C C . HIS A 1 82 ? 0.519 2.092 -4.664 1.00 90.12 82 HIS A C 1
ATOM 661 O O . HIS A 1 82 ? -0.339 2.212 -3.788 1.00 90.12 82 HIS A O 1
ATOM 667 N N . LEU A 1 83 ? 1.736 2.625 -4.532 1.00 91.94 83 LEU A N 1
ATOM 668 C CA . LEU A 1 83 ? 2.101 3.458 -3.383 1.00 91.94 83 LEU A CA 1
ATOM 669 C C . LEU A 1 83 ? 1.305 4.767 -3.345 1.00 91.94 83 LEU A C 1
ATOM 671 O O . LEU A 1 83 ? 0.799 5.150 -2.291 1.00 91.94 83 LEU A O 1
ATOM 675 N N . GLU A 1 84 ? 1.153 5.440 -4.485 1.00 93.62 84 GLU A N 1
ATOM 676 C CA . GLU A 1 84 ? 0.347 6.661 -4.584 1.00 93.62 84 GLU A CA 1
ATOM 677 C C . GLU A 1 84 ? -1.127 6.402 -4.267 1.00 93.62 84 GLU A C 1
ATOM 679 O O . GLU A 1 84 ? -1.780 7.230 -3.630 1.00 93.62 84 GLU A O 1
ATOM 684 N N . HIS A 1 85 ? -1.652 5.247 -4.677 1.00 92.62 85 HIS A N 1
ATOM 685 C CA . HIS A 1 85 ? -2.998 4.821 -4.324 1.00 92.62 85 HIS A CA 1
ATOM 686 C C . HIS A 1 85 ? -3.151 4.642 -2.810 1.00 92.62 85 HIS A C 1
ATOM 688 O O . HIS A 1 85 ? -4.055 5.235 -2.231 1.00 92.62 85 HIS A O 1
ATOM 694 N N . LEU A 1 86 ? -2.249 3.908 -2.149 1.00 91.50 86 LEU A N 1
ATOM 695 C CA . LEU A 1 86 ? -2.300 3.721 -0.692 1.00 91.50 86 LEU A CA 1
ATOM 696 C C . LEU A 1 86 ? -2.195 5.046 0.076 1.00 91.50 86 LEU A C 1
ATOM 698 O O . LEU A 1 86 ? -2.828 5.200 1.119 1.00 91.50 86 LEU A O 1
ATOM 702 N N . ILE A 1 87 ? -1.444 6.020 -0.446 1.00 93.38 87 ILE A N 1
ATOM 703 C CA . ILE A 1 87 ? -1.383 7.365 0.140 1.00 93.38 87 ILE A CA 1
ATOM 704 C C . ILE A 1 87 ? -2.704 8.115 -0.046 1.00 93.38 87 ILE A C 1
ATOM 706 O O . ILE A 1 87 ? -3.209 8.733 0.888 1.00 93.38 87 ILE A O 1
ATOM 710 N N . ARG A 1 88 ? -3.295 8.044 -1.241 1.00 93.38 88 ARG A N 1
ATOM 711 C CA . ARG A 1 88 ? -4.567 8.707 -1.557 1.00 93.38 88 ARG A CA 1
ATOM 712 C C . ARG A 1 88 ? -5.735 8.164 -0.736 1.00 93.38 88 ARG A C 1
ATOM 714 O O . ARG A 1 88 ? -6.574 8.946 -0.302 1.00 93.38 88 ARG A O 1
ATOM 721 N N . GLU A 1 89 ? -5.763 6.855 -0.510 1.00 90.56 89 GLU A N 1
ATOM 722 C CA . GLU A 1 89 ? -6.753 6.183 0.342 1.00 90.56 89 GLU A CA 1
ATOM 723 C C . GLU A 1 89 ? -6.506 6.428 1.841 1.00 90.56 89 GLU A C 1
ATOM 725 O O . GLU A 1 89 ? -7.285 5.988 2.682 1.00 90.56 89 GLU A O 1
ATOM 730 N N . GLY A 1 90 ? -5.420 7.122 2.198 1.00 91.94 90 GLY A N 1
ATOM 731 C CA . GLY A 1 90 ? -5.081 7.415 3.585 1.00 91.94 90 GLY A CA 1
ATOM 732 C C . GLY A 1 90 ? -4.594 6.194 4.359 1.00 91.94 90 GLY A C 1
ATOM 733 O O . GLY A 1 90 ? -4.672 6.201 5.580 1.00 91.94 90 GLY A O 1
ATOM 734 N N . ALA A 1 91 ? -4.103 5.151 3.684 1.00 91.50 91 ALA A N 1
ATOM 735 C CA . ALA A 1 91 ? -3.519 3.962 4.308 1.00 91.50 91 ALA A CA 1
ATOM 736 C C . ALA A 1 91 ? -2.042 4.169 4.702 1.00 91.50 91 ALA A C 1
ATOM 738 O O . ALA A 1 91 ? -1.549 3.572 5.662 1.00 91.50 91 ALA A O 1
ATOM 739 N N . ILE A 1 92 ? -1.331 5.019 3.957 1.00 94.19 92 ILE A N 1
ATOM 740 C CA . ILE A 1 92 ? 0.058 5.416 4.214 1.00 94.19 92 ILE A CA 1
ATOM 741 C C . ILE A 1 92 ? 0.141 6.945 4.168 1.00 94.19 92 ILE A C 1
ATOM 743 O O . ILE A 1 92 ? -0.424 7.575 3.283 1.00 94.19 92 ILE A O 1
ATOM 747 N N . GLU A 1 93 ? 0.890 7.556 5.076 1.00 94.12 93 GLU A N 1
ATOM 748 C CA . GLU A 1 93 ? 1.353 8.937 4.923 1.00 94.12 93 GLU A CA 1
ATOM 749 C C . GLU A 1 93 ? 2.771 8.928 4.357 1.00 94.12 93 GLU A C 1
ATOM 751 O O . GLU A 1 93 ? 3.586 8.090 4.740 1.00 94.12 93 GLU A O 1
ATOM 756 N N . GLY A 1 94 ? 3.087 9.865 3.466 1.00 93.12 94 GLY A N 1
ATOM 757 C CA . GLY A 1 94 ? 4.430 10.004 2.912 1.00 93.12 94 GLY A CA 1
ATOM 758 C C . GLY A 1 94 ? 4.424 10.602 1.513 1.00 93.12 94 GLY A C 1
ATOM 759 O O . GLY A 1 94 ? 3.411 11.121 1.039 1.00 93.12 94 GLY A O 1
ATOM 760 N N . LYS A 1 95 ? 5.572 10.532 0.840 1.00 93.69 95 LYS A N 1
ATOM 761 C CA . LYS A 1 95 ? 5.722 10.982 -0.549 1.00 93.69 95 LYS A CA 1
ATOM 762 C C . LYS A 1 95 ? 6.490 9.954 -1.365 1.00 93.69 95 LYS A C 1
ATOM 764 O O . LYS A 1 95 ? 7.582 9.557 -0.975 1.00 93.69 95 LYS A O 1
ATOM 769 N N . VAL A 1 96 ? 5.941 9.551 -2.505 1.00 93.25 96 VAL A N 1
ATOM 770 C CA . VAL A 1 96 ? 6.622 8.624 -3.414 1.00 93.25 96 VAL A CA 1
ATOM 771 C C . VAL A 1 96 ? 7.687 9.374 -4.208 1.00 93.25 96 VAL A C 1
ATOM 773 O O . VAL A 1 96 ? 7.420 10.412 -4.812 1.00 93.25 96 VAL A O 1
ATOM 776 N N . GLU A 1 97 ? 8.903 8.845 -4.200 1.00 92.00 97 GLU A N 1
ATOM 777 C CA . GLU A 1 97 ? 10.018 9.290 -5.024 1.00 92.00 97 GLU A CA 1
ATOM 778 C C . GLU A 1 97 ? 10.624 8.080 -5.731 1.00 92.00 97 GLU A C 1
ATOM 780 O O . GLU A 1 97 ? 10.742 6.995 -5.166 1.00 92.00 97 GLU A O 1
ATOM 785 N N . SER A 1 98 ? 11.001 8.254 -6.994 1.00 86.81 98 SER A N 1
ATOM 786 C CA . SER A 1 98 ? 11.636 7.198 -7.773 1.00 86.81 98 SER A CA 1
ATOM 787 C C . SER A 1 98 ? 12.911 7.755 -8.384 1.00 86.81 98 SER A C 1
ATOM 789 O O . SER A 1 98 ? 12.866 8.759 -9.097 1.00 86.81 98 SER A O 1
ATOM 791 N N . ASP A 1 99 ? 14.043 7.114 -8.120 1.00 74.94 99 ASP A N 1
ATOM 792 C CA . ASP A 1 99 ? 15.299 7.477 -8.766 1.00 74.94 99 ASP A CA 1
ATOM 793 C C . ASP A 1 99 ? 15.304 6.850 -10.160 1.00 74.94 99 ASP A C 1
ATOM 795 O O . ASP A 1 99 ? 15.289 5.631 -10.288 1.00 74.94 99 ASP A O 1
ATOM 799 N N . GLY A 1 100 ? 15.250 7.664 -11.217 1.00 60.59 100 GLY A N 1
ATOM 800 C CA . GLY A 1 100 ? 15.067 7.219 -12.605 1.00 60.59 100 GLY A CA 1
ATOM 801 C C . GLY A 1 100 ? 16.096 6.197 -13.109 1.00 60.59 100 GLY A C 1
ATOM 802 O O . GLY A 1 100 ? 15.844 5.548 -14.119 1.00 60.59 100 GLY A O 1
ATOM 803 N N . SER A 1 101 ? 17.217 6.033 -12.403 1.00 65.12 101 SER A N 1
ATOM 804 C CA . SER A 1 101 ? 18.324 5.151 -12.780 1.00 65.12 101 SER A CA 1
ATOM 805 C C . SER A 1 101 ? 18.316 3.778 -12.097 1.00 65.12 101 SER A C 1
ATOM 807 O O . SER A 1 101 ? 18.858 2.821 -12.648 1.00 65.12 101 SER A O 1
ATOM 809 N N . SER A 1 102 ? 17.677 3.652 -10.933 1.00 64.88 102 SER A N 1
ATOM 810 C CA . SER A 1 102 ? 17.572 2.397 -10.188 1.00 64.88 102 SER A CA 1
ATOM 811 C C . SER A 1 102 ? 16.134 1.873 -10.265 1.00 64.88 102 SER A C 1
ATOM 813 O O . SER A 1 102 ? 15.175 2.645 -10.323 1.00 64.88 102 SER A O 1
ATOM 815 N N . GLY A 1 103 ? 15.933 0.554 -10.267 1.00 68.44 103 GLY A N 1
ATOM 816 C CA . GLY A 1 103 ? 14.599 -0.075 -10.181 1.00 68.44 103 GLY A CA 1
ATOM 817 C C . GLY A 1 103 ? 13.851 0.215 -8.868 1.00 68.44 103 GLY A C 1
ATOM 818 O O . GLY A 1 103 ? 12.851 -0.426 -8.567 1.00 68.44 103 GLY A O 1
ATOM 819 N N . LEU A 1 104 ? 14.349 1.176 -8.087 1.00 83.38 104 LEU A N 1
ATOM 820 C CA . LEU A 1 104 ? 13.929 1.530 -6.751 1.00 83.38 104 LEU A CA 1
ATOM 821 C C . LEU A 1 104 ? 12.809 2.561 -6.753 1.00 83.38 104 LEU A C 1
ATOM 823 O O . LEU A 1 104 ? 12.817 3.543 -7.507 1.00 83.38 104 LEU A O 1
ATOM 827 N N . VAL A 1 105 ? 11.888 2.355 -5.821 1.00 90.06 105 VAL A N 1
ATOM 828 C CA . VAL A 1 105 ? 10.859 3.320 -5.446 1.00 90.06 105 VAL A CA 1
ATOM 829 C C . VAL A 1 105 ? 10.941 3.519 -3.940 1.00 90.06 105 VAL A C 1
ATOM 831 O O . VAL A 1 105 ? 11.015 2.552 -3.188 1.00 90.06 105 VAL A O 1
ATOM 834 N N . THR A 1 106 ? 10.944 4.766 -3.485 1.00 91.81 106 THR A N 1
ATOM 835 C CA . THR A 1 106 ? 11.039 5.122 -2.068 1.00 91.81 106 THR A CA 1
ATOM 836 C C . THR A 1 106 ? 9.803 5.904 -1.645 1.00 91.81 106 THR A C 1
ATOM 838 O O . THR A 1 106 ? 9.441 6.894 -2.271 1.00 91.81 106 THR A O 1
ATOM 841 N N . CYS A 1 107 ? 9.172 5.496 -0.549 1.00 93.25 107 CYS A N 1
ATOM 842 C CA . CYS A 1 107 ? 8.190 6.304 0.160 1.00 93.25 107 CYS A CA 1
ATOM 843 C C . CYS A 1 107 ? 8.914 7.098 1.256 1.00 93.25 107 CYS A C 1
ATOM 845 O O . CYS A 1 107 ? 9.412 6.520 2.220 1.00 93.25 107 CYS A O 1
ATOM 847 N N . LYS A 1 108 ? 9.023 8.414 1.077 1.00 94.19 108 LYS A N 1
ATOM 848 C CA . LYS A 1 108 ? 9.665 9.347 2.007 1.00 94.19 108 LYS A CA 1
ATOM 849 C C . LYS A 1 108 ? 8.781 9.629 3.212 1.00 94.19 108 LYS A C 1
ATOM 851 O O . LYS A 1 108 ? 7.588 9.883 3.034 1.00 94.19 108 LYS A O 1
ATOM 856 N N . ASN A 1 109 ? 9.390 9.685 4.398 1.00 92.50 109 ASN A N 1
ATOM 857 C CA . ASN A 1 109 ? 8.702 9.920 5.676 1.00 92.50 109 ASN A CA 1
ATOM 858 C C . ASN A 1 109 ? 7.476 9.009 5.873 1.00 92.50 109 ASN A C 1
ATOM 860 O O . ASN A 1 109 ? 6.422 9.471 6.316 1.00 92.50 109 ASN A O 1
ATOM 864 N N . ALA A 1 110 ? 7.603 7.736 5.502 1.00 93.00 110 ALA A N 1
ATOM 865 C CA . ALA A 1 110 ? 6.496 6.801 5.470 1.00 93.00 110 ALA A CA 1
ATOM 866 C C . ALA A 1 110 ? 5.948 6.538 6.879 1.00 93.00 110 ALA A C 1
ATOM 868 O O . ALA A 1 110 ? 6.700 6.257 7.819 1.00 93.00 110 ALA A O 1
ATOM 869 N N . ARG A 1 111 ? 4.625 6.603 7.025 1.00 93.25 111 ARG A N 1
ATOM 870 C CA . ARG A 1 111 ? 3.906 6.195 8.238 1.00 93.25 111 ARG A CA 1
ATOM 871 C C . ARG A 1 111 ? 2.687 5.385 7.862 1.00 93.25 111 ARG A C 1
ATOM 873 O O . ARG A 1 111 ? 1.994 5.728 6.909 1.00 93.25 111 ARG A O 1
ATOM 880 N N . ILE A 1 112 ? 2.428 4.314 8.602 1.00 92.81 112 ILE A N 1
ATOM 881 C CA . ILE A 1 112 ? 1.182 3.567 8.431 1.00 92.81 112 ILE A CA 1
ATOM 882 C C . ILE A 1 112 ? 0.091 4.243 9.260 1.00 92.81 112 ILE A C 1
ATOM 884 O O . ILE A 1 112 ? 0.329 4.639 10.401 1.00 92.81 112 ILE A O 1
ATOM 888 N N . THR A 1 113 ? -1.095 4.403 8.686 1.00 92.25 113 THR A N 1
ATOM 889 C CA . THR A 1 113 ? -2.250 4.951 9.405 1.00 92.25 113 THR A CA 1
ATOM 890 C C . THR A 1 113 ? -3.054 3.834 10.066 1.00 92.25 113 THR A C 1
ATOM 892 O O . THR A 1 113 ? -2.854 2.648 9.793 1.00 92.25 113 THR A O 1
ATOM 895 N N . THR A 1 114 ? -4.025 4.205 10.901 1.00 88.88 114 THR A N 1
ATOM 896 C CA . THR A 1 114 ? -4.976 3.242 11.480 1.00 88.88 114 THR A CA 1
ATOM 897 C C . THR A 1 114 ? -5.754 2.510 10.378 1.00 88.88 114 THR A C 1
ATOM 899 O O . THR A 1 114 ? -6.006 1.308 10.463 1.00 88.88 114 THR A O 1
ATOM 902 N N . GLU A 1 115 ? -6.116 3.223 9.315 1.00 87.00 115 GLU A N 1
ATOM 903 C CA . GLU A 1 115 ? -6.778 2.703 8.124 1.00 87.00 115 GLU A CA 1
ATOM 904 C C . GLU A 1 115 ? -5.885 1.696 7.395 1.00 87.00 115 GLU A C 1
ATOM 906 O O . GLU A 1 115 ? -6.352 0.610 7.055 1.00 87.00 115 GLU A O 1
ATOM 911 N N . GLY A 1 116 ? -4.594 1.998 7.231 1.00 87.06 116 GLY A N 1
ATOM 912 C CA . GLY A 1 116 ? -3.621 1.085 6.632 1.00 87.06 116 GLY A CA 1
ATOM 913 C C . GLY A 1 116 ? -3.390 -0.177 7.459 1.00 87.06 116 GLY A C 1
ATOM 914 O O . GLY A 1 116 ? -3.323 -1.274 6.903 1.00 87.06 116 GLY A O 1
ATOM 915 N N . GLU A 1 117 ? -3.340 -0.060 8.788 1.00 86.38 117 GLU A N 1
ATOM 916 C CA . GLU A 1 117 ? -3.261 -1.221 9.680 1.00 86.38 117 GLU A CA 1
ATOM 917 C C . GLU A 1 117 ? -4.514 -2.098 9.589 1.00 86.38 117 GLU A C 1
ATOM 919 O O . GLU A 1 117 ? -4.419 -3.329 9.554 1.00 86.38 117 GLU A O 1
ATOM 924 N N . ASN A 1 118 ? -5.693 -1.477 9.519 1.00 84.12 118 ASN A N 1
ATOM 925 C CA . ASN A 1 118 ? -6.949 -2.191 9.328 1.00 84.12 118 ASN A CA 1
ATOM 926 C C . ASN A 1 118 ? -7.002 -2.879 7.964 1.00 84.12 118 ASN A C 1
ATOM 928 O O . ASN A 1 118 ? -7.388 -4.044 7.905 1.00 84.12 118 ASN A O 1
ATOM 932 N N . LEU A 1 119 ? -6.568 -2.208 6.897 1.00 82.50 119 LEU A N 1
ATOM 933 C CA . LEU A 1 119 ? -6.506 -2.764 5.547 1.00 82.50 119 LEU A CA 1
ATOM 934 C C . LEU A 1 119 ? -5.570 -3.981 5.496 1.00 82.50 119 LEU A C 1
ATOM 936 O O . LEU A 1 119 ? -5.954 -5.041 5.000 1.00 82.50 119 LEU A O 1
ATOM 940 N N . ALA A 1 120 ? -4.385 -3.868 6.103 1.00 79.00 120 ALA A N 1
ATOM 941 C CA . ALA A 1 120 ? -3.430 -4.967 6.222 1.00 79.00 120 ALA A CA 1
ATOM 942 C C . ALA A 1 120 ? -3.990 -6.142 7.047 1.00 79.00 120 ALA A C 1
ATOM 944 O O . ALA A 1 120 ? -3.652 -7.296 6.799 1.00 79.00 120 ALA A O 1
ATOM 945 N N . ARG A 1 121 ? -4.857 -5.868 8.030 1.00 75.44 121 ARG A N 1
ATOM 946 C CA . ARG A 1 121 ? -5.473 -6.895 8.876 1.00 75.44 121 ARG A CA 1
ATOM 947 C C . ARG A 1 121 ? -6.648 -7.604 8.196 1.00 75.44 121 ARG A C 1
ATOM 949 O O . ARG A 1 121 ? -6.719 -8.827 8.247 1.00 75.44 121 ARG A O 1
ATOM 956 N N . VAL A 1 122 ? -7.569 -6.849 7.597 1.00 67.00 122 VAL A N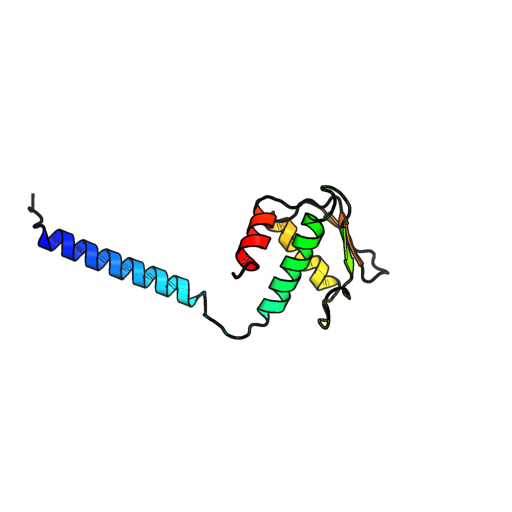 1
ATOM 957 C CA . VAL A 1 122 ? -8.850 -7.353 7.067 1.00 67.00 122 VAL A CA 1
ATOM 958 C C . VAL A 1 122 ? -8.663 -8.133 5.771 1.00 67.00 122 VAL A C 1
ATOM 960 O O . VAL A 1 122 ? -9.288 -9.176 5.600 1.00 67.00 122 VAL A O 1
ATOM 963 N N . ASN A 1 123 ? -7.783 -7.671 4.884 1.00 61.28 123 ASN A N 1
ATOM 964 C CA . ASN A 1 123 ? -7.613 -8.307 3.579 1.00 61.28 123 ASN A CA 1
ATOM 965 C C . ASN A 1 123 ? -6.686 -9.536 3.620 1.00 61.28 123 ASN A C 1
ATOM 967 O O . ASN A 1 123 ? -6.715 -10.339 2.691 1.00 61.28 123 ASN A O 1
ATOM 971 N N . PHE A 1 124 ? -5.892 -9.722 4.687 1.00 59.81 124 PHE A N 1
ATOM 972 C CA . PHE A 1 124 ? -4.756 -10.658 4.642 1.00 59.81 124 PHE A CA 1
ATOM 973 C C . PHE A 1 124 ? -4.619 -11.625 5.823 1.00 59.81 124 PHE A C 1
ATOM 975 O O . PHE A 1 124 ? -3.898 -12.612 5.698 1.00 59.81 124 PHE A O 1
ATOM 982 N N . PHE A 1 125 ? -5.351 -11.440 6.929 1.00 46.84 125 PHE A N 1
ATOM 983 C CA . PHE A 1 125 ? -5.519 -12.493 7.941 1.00 46.84 125 PHE A CA 1
ATOM 984 C C . PHE A 1 125 ? -6.793 -13.296 7.653 1.00 46.84 125 PHE A C 1
ATOM 986 O O . PHE A 1 125 ? -7.803 -13.162 8.343 1.00 46.84 125 PHE A O 1
ATOM 993 N N . LYS A 1 126 ? -6.744 -14.165 6.635 1.00 42.03 126 LYS A N 1
ATOM 994 C CA . LYS A 1 126 ? -7.614 -15.349 6.627 1.00 42.03 126 LYS A CA 1
ATOM 995 C C . LYS A 1 126 ? -7.069 -16.314 7.679 1.00 42.03 126 LYS A C 1
ATOM 997 O O . LYS A 1 126 ? -6.062 -16.976 7.440 1.00 42.03 126 LYS A O 1
ATOM 1002 N N . VAL A 1 127 ? -7.701 -16.325 8.850 1.00 35.03 127 VAL A N 1
ATOM 1003 C CA . VAL A 1 127 ? -7.663 -17.474 9.769 1.00 35.03 127 VAL A CA 1
ATOM 1004 C C . VAL A 1 127 ? -8.579 -18.553 9.208 1.00 35.03 127 VAL A C 1
ATOM 1006 O O . VAL A 1 127 ? -9.671 -18.177 8.722 1.00 35.03 127 VAL A O 1
#

Sequence (127 aa):
MKQMTLKSLATELIVLTNKFKEILMAISDDVQPGSERPDNLRDELFYYLLNKVKHSEQGQDVTYFAEDFEGKSVSKPELIEHLEHLIREGAIEGKVESDGSSGLVTCKNARITTEGENLARVNFFKV